Protein AF-A0A5Q0C9J9-F1 (afdb_monomer_lite)

pLDDT: mean 77.04, std 16.87, range [30.62, 93.44]

Structure (mmCIF, N/CA/C/O backbone):
data_AF-A0A5Q0C9J9-F1
#
_entry.id   AF-A0A5Q0C9J9-F1
#
loop_
_atom_site.g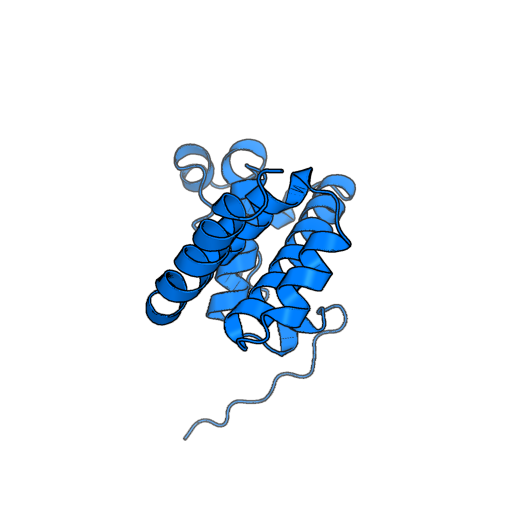roup_PDB
_atom_site.id
_atom_site.type_symbol
_atom_site.label_atom_id
_atom_site.label_alt_id
_atom_site.label_comp_id
_atom_site.label_asym_id
_atom_site.label_entity_id
_atom_site.label_seq_id
_atom_site.pdbx_PDB_ins_code
_atom_site.Cartn_x
_atom_site.Cartn_y
_atom_site.Cartn_z
_atom_site.occupancy
_atom_site.B_iso_or_equiv
_atom_site.auth_seq_id
_atom_site.auth_comp_id
_atom_site.auth_asym_id
_atom_site.auth_atom_id
_atom_site.pdbx_PDB_model_num
ATOM 1 N N . MET A 1 1 ? -7.802 -31.859 -10.877 1.00 32.38 1 MET A N 1
ATOM 2 C CA . MET A 1 1 ? -7.457 -30.618 -11.603 1.00 32.38 1 MET A CA 1
ATOM 3 C C . MET A 1 1 ? -8.575 -29.619 -11.350 1.00 32.38 1 MET A C 1
ATOM 5 O O . MET A 1 1 ? -9.621 -29.743 -11.965 1.00 32.38 1 MET A O 1
ATOM 9 N N . ILE A 1 2 ? -8.423 -28.731 -10.363 1.00 32.59 2 ILE A N 1
ATO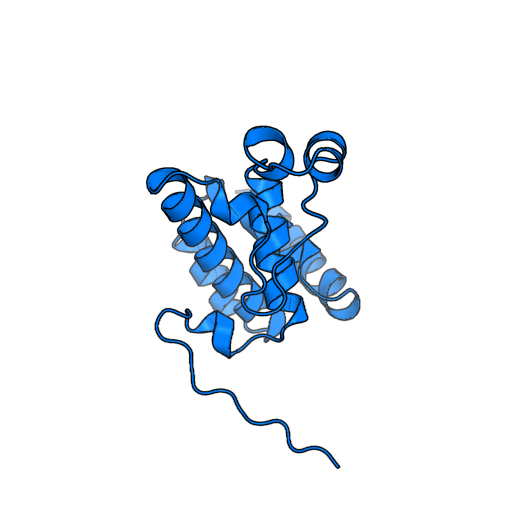M 10 C CA . ILE A 1 2 ? -9.457 -27.739 -10.026 1.00 32.59 2 ILE A CA 1
ATOM 11 C C . ILE A 1 2 ? -9.093 -26.465 -10.782 1.00 32.59 2 ILE A C 1
ATOM 13 O O . ILE A 1 2 ? -8.058 -25.861 -10.507 1.00 32.59 2 ILE A O 1
ATOM 17 N N . GLY A 1 3 ? -9.900 -26.138 -11.792 1.00 30.62 3 GLY A N 1
ATOM 18 C CA . GLY A 1 3 ? -9.736 -24.943 -12.606 1.00 30.62 3 GLY A CA 1
ATOM 19 C C . GLY A 1 3 ? -9.747 -23.701 -11.727 1.00 30.62 3 GLY A C 1
ATOM 20 O O . GLY A 1 3 ? -10.652 -23.512 -10.914 1.00 30.62 3 GLY A O 1
ATOM 21 N N . SER A 1 4 ? -8.720 -22.864 -11.871 1.00 36.62 4 SER A N 1
ATOM 22 C CA . SER A 1 4 ? -8.724 -21.533 -11.285 1.00 36.62 4 SER A CA 1
ATOM 23 C C . SER A 1 4 ? -9.777 -20.709 -12.019 1.00 36.62 4 SER A C 1
ATOM 25 O O . SER A 1 4 ? -9.523 -20.186 -13.105 1.00 36.62 4 SER A O 1
ATOM 27 N N . GLU A 1 5 ? -10.970 -20.615 -11.443 1.00 37.06 5 GLU A N 1
ATOM 28 C CA . GLU A 1 5 ? -11.933 -19.595 -11.829 1.00 37.06 5 GLU A CA 1
ATOM 29 C C . GLU A 1 5 ? -11.248 -18.233 -11.689 1.00 37.06 5 GLU A C 1
ATOM 31 O O . GLU A 1 5 ? -10.969 -17.750 -10.586 1.00 37.06 5 GLU A O 1
ATOM 36 N N . LEU A 1 6 ? -10.935 -17.626 -12.832 1.00 41.34 6 LEU A N 1
ATOM 37 C CA . LEU A 1 6 ? -10.577 -16.223 -12.935 1.00 41.34 6 LEU A CA 1
ATOM 38 C C . LEU A 1 6 ? -11.784 -15.425 -12.436 1.00 41.34 6 LEU A C 1
ATOM 40 O O . LEU A 1 6 ? -12.709 -15.134 -13.191 1.00 41.34 6 LEU A O 1
ATOM 44 N N . LYS A 1 7 ? -11.806 -15.119 -11.133 1.00 41.44 7 LYS A N 1
ATOM 45 C CA . LYS A 1 7 ? -12.798 -14.216 -10.545 1.00 41.44 7 LYS A CA 1
ATOM 46 C C . LYS A 1 7 ? -12.790 -12.926 -11.356 1.00 41.44 7 LYS A C 1
ATOM 48 O O . LYS A 1 7 ? -11.741 -12.294 -11.485 1.00 41.44 7 LYS A O 1
ATOM 53 N N . ALA A 1 8 ? -13.964 -12.562 -11.870 1.00 38.47 8 ALA A N 1
ATOM 54 C CA . ALA A 1 8 ? -14.202 -11.322 -12.592 1.00 38.47 8 ALA A CA 1
ATOM 55 C C . ALA A 1 8 ? -13.516 -10.127 -11.892 1.00 38.47 8 ALA A C 1
ATOM 57 O O . ALA A 1 8 ? -13.469 -10.086 -10.652 1.00 38.47 8 ALA A O 1
ATOM 58 N N . PRO A 1 9 ? -12.967 -9.162 -12.653 1.00 41.19 9 PRO A N 1
ATOM 59 C CA . PRO A 1 9 ? -12.271 -8.019 -12.081 1.00 41.19 9 PRO A CA 1
ATOM 60 C C . PRO A 1 9 ? -13.215 -7.261 -11.147 1.00 41.19 9 PRO A C 1
ATOM 62 O O . PRO A 1 9 ? -14.259 -6.759 -11.554 1.00 41.19 9 PRO A O 1
ATOM 65 N N . ARG A 1 10 ? -12.853 -7.192 -9.865 1.00 51.56 10 ARG A N 1
ATOM 66 C CA . ARG A 1 10 ? -13.585 -6.393 -8.880 1.00 51.56 10 ARG A CA 1
ATOM 67 C C . ARG A 1 10 ? -13.443 -4.921 -9.265 1.00 51.56 10 ARG A C 1
ATOM 69 O O . ARG A 1 10 ? -12.318 -4.421 -9.330 1.00 51.56 10 ARG A O 1
ATOM 76 N N . ALA A 1 11 ? -14.562 -4.258 -9.547 1.00 43.88 11 ALA A N 1
ATOM 77 C CA . ALA A 1 11 ? -14.601 -2.824 -9.811 1.00 43.88 11 ALA A CA 1
ATOM 78 C C . ALA A 1 11 ? -13.843 -2.064 -8.702 1.00 43.88 11 ALA A C 1
ATOM 80 O O . ALA A 1 11 ? -14.014 -2.366 -7.521 1.00 43.88 11 ALA A O 1
ATOM 81 N N . GLY A 1 12 ? -12.959 -1.138 -9.088 1.00 63.72 12 GLY A N 1
ATOM 82 C CA . GLY A 1 12 ? -12.139 -0.348 -8.158 1.00 63.72 12 GLY A CA 1
ATOM 83 C C . GLY A 1 12 ? -10.720 -0.867 -7.879 1.00 63.72 12 GLY A C 1
ATOM 84 O O . GLY A 1 12 ? -10.016 -0.247 -7.090 1.00 63.72 12 GLY A O 1
ATOM 85 N N . MET A 1 13 ? -10.265 -1.963 -8.505 1.00 72.56 13 MET A N 1
ATOM 86 C CA . MET A 1 13 ? -8.838 -2.332 -8.465 1.00 72.56 13 MET A CA 1
ATOM 87 C C . MET A 1 13 ? -8.022 -1.513 -9.460 1.00 72.56 13 MET A C 1
ATOM 89 O O . MET A 1 13 ? -8.389 -1.416 -10.637 1.00 72.56 13 MET A O 1
ATOM 93 N N . SER A 1 14 ? -6.888 -1.010 -8.986 1.00 79.56 14 SER A N 1
ATOM 94 C CA . SER A 1 14 ? -5.867 -0.354 -9.798 1.00 79.56 14 SER A CA 1
ATOM 95 C C . SER A 1 14 ? -5.256 -1.319 -10.820 1.00 79.56 14 SER A C 1
ATOM 97 O O . SER A 1 14 ? -5.317 -2.546 -10.700 1.00 79.56 14 SER A O 1
ATOM 99 N N . ASP A 1 15 ? -4.654 -0.755 -11.857 1.00 83.75 15 ASP A N 1
ATOM 100 C CA . ASP A 1 15 ? -4.084 -1.526 -12.956 1.00 83.75 15 ASP A CA 1
ATOM 101 C C . ASP A 1 15 ? -2.905 -2.410 -12.519 1.00 83.75 15 ASP A C 1
ATOM 103 O O . ASP A 1 15 ? -2.789 -3.550 -12.978 1.00 83.75 15 ASP A O 1
ATOM 107 N N . TRP A 1 16 ? -2.072 -1.938 -11.583 1.00 84.94 16 TRP A N 1
ATOM 108 C CA . TRP A 1 16 ? -0.959 -2.728 -11.048 1.00 84.94 16 TRP A CA 1
ATOM 109 C C . TRP A 1 16 ? -1.456 -3.908 -10.200 1.00 84.94 16 TRP A C 1
ATOM 111 O O . TRP A 1 16 ? -0.875 -4.989 -10.262 1.00 84.94 16 TRP A O 1
ATOM 121 N N . GLU A 1 17 ? -2.573 -3.764 -9.474 1.00 85.69 17 GLU A N 1
ATOM 122 C CA . GLU A 1 17 ? -3.152 -4.847 -8.661 1.00 85.69 17 GLU A CA 1
ATOM 123 C C . GLU A 1 17 ? -3.616 -6.043 -9.486 1.00 85.69 17 GLU A C 1
ATOM 125 O O . GLU A 1 17 ? -3.711 -7.149 -8.953 1.00 85.69 17 GLU A O 1
ATOM 130 N N . ARG A 1 18 ? -3.917 -5.832 -10.772 1.00 84.88 18 ARG A N 1
ATOM 131 C CA . ARG A 1 18 ? -4.289 -6.909 -11.697 1.00 84.88 18 ARG A CA 1
ATOM 132 C C . ARG A 1 18 ? -3.078 -7.666 -12.236 1.00 84.88 18 ARG A C 1
ATOM 134 O O . ARG A 1 18 ? -3.236 -8.790 -12.696 1.00 84.88 18 ARG A O 1
ATOM 141 N N . ARG A 1 19 ? -1.895 -7.047 -12.214 1.00 84.62 19 ARG A N 1
ATOM 142 C CA . ARG A 1 19 ? -0.677 -7.562 -12.861 1.00 84.62 19 ARG A CA 1
ATOM 143 C C . ARG A 1 19 ? 0.306 -8.219 -11.899 1.00 84.62 19 ARG A C 1
ATOM 145 O O . ARG A 1 19 ? 1.232 -8.884 -12.351 1.00 84.62 19 ARG A O 1
ATOM 152 N N . ILE A 1 20 ? 0.112 -8.053 -10.594 1.00 84.81 20 ILE A N 1
ATOM 153 C CA . ILE A 1 20 ? 0.963 -8.663 -9.571 1.00 84.81 20 ILE A CA 1
ATOM 154 C C . ILE A 1 20 ? 0.269 -9.843 -8.888 1.00 84.81 20 ILE A C 1
ATOM 156 O O . ILE A 1 20 ? -0.958 -9.916 -8.822 1.00 84.81 20 ILE A O 1
ATOM 160 N N . ASP A 1 21 ? 1.068 -10.757 -8.342 1.00 85.94 21 ASP A N 1
ATOM 161 C CA . ASP A 1 21 ? 0.551 -11.907 -7.607 1.00 85.94 21 ASP A CA 1
ATOM 162 C C . ASP A 1 21 ? -0.067 -11.530 -6.239 1.00 85.94 21 ASP A C 1
ATOM 164 O O . ASP A 1 21 ? 0.093 -10.428 -5.696 1.00 85.94 21 ASP A O 1
ATOM 168 N N . ASP A 1 22 ? -0.785 -12.491 -5.652 1.00 85.19 22 ASP A N 1
ATOM 169 C CA . ASP A 1 22 ? -1.435 -12.354 -4.344 1.00 85.19 22 ASP A CA 1
ATOM 170 C C . ASP A 1 22 ? -0.463 -12.028 -3.205 1.00 85.19 22 ASP A C 1
ATOM 172 O O . ASP A 1 22 ? -0.853 -11.373 -2.230 1.00 85.19 22 ASP A O 1
ATOM 176 N N . TYR A 1 23 ? 0.781 -12.498 -3.308 1.00 86.75 23 TYR A N 1
ATOM 177 C CA . TYR A 1 23 ? 1.812 -12.265 -2.308 1.00 86.75 23 TYR A CA 1
ATOM 178 C C . TYR A 1 23 ? 2.289 -10.814 -2.357 1.00 86.75 23 TYR A C 1
ATOM 180 O O . TYR A 1 23 ? 2.269 -10.140 -1.329 1.00 86.75 23 TYR A O 1
ATOM 188 N N . GLY A 1 24 ? 2.644 -10.308 -3.539 1.00 88.06 24 GLY A N 1
ATOM 189 C CA . GLY A 1 24 ? 3.057 -8.930 -3.767 1.00 88.06 24 GLY A CA 1
ATOM 190 C C . GLY A 1 24 ? 1.971 -7.955 -3.337 1.00 88.06 24 GLY A C 1
ATOM 191 O O . GLY A 1 24 ? 2.252 -7.009 -2.604 1.00 88.06 24 GLY A O 1
ATOM 192 N N . ARG A 1 25 ? 0.708 -8.238 -3.679 1.00 90.50 25 ARG A N 1
ATOM 193 C CA . ARG A 1 25 ? -0.432 -7.409 -3.266 1.00 90.50 25 ARG A CA 1
ATOM 194 C C . ARG A 1 25 ? -0.603 -7.359 -1.752 1.00 90.50 25 ARG A C 1
ATOM 196 O O . ARG A 1 25 ? -0.778 -6.278 -1.191 1.00 90.50 25 ARG A O 1
ATOM 203 N N . LEU A 1 26 ? -0.552 -8.512 -1.085 1.00 90.56 26 LEU A N 1
ATOM 204 C CA . LEU A 1 26 ? -0.625 -8.575 0.374 1.00 90.56 26 LEU A CA 1
ATOM 205 C C . LEU A 1 26 ? 0.553 -7.833 1.019 1.00 90.56 26 LEU A C 1
ATOM 207 O O . LEU A 1 26 ? 0.351 -7.031 1.930 1.00 90.56 26 LEU A O 1
ATOM 211 N N . ALA A 1 27 ? 1.771 -8.089 0.541 1.00 91.19 27 ALA A N 1
ATOM 212 C CA . ALA A 1 27 ? 2.984 -7.514 1.097 1.00 91.19 27 ALA A CA 1
ATOM 213 C C . ALA A 1 27 ? 3.003 -5.989 0.951 1.00 91.19 27 ALA A C 1
ATOM 215 O O . ALA A 1 27 ? 3.273 -5.303 1.932 1.00 91.19 27 ALA A O 1
ATOM 216 N N . LEU A 1 28 ? 2.639 -5.453 -0.218 1.00 92.88 28 LEU A N 1
ATOM 217 C CA . LEU A 1 28 ? 2.528 -4.010 -0.435 1.00 92.88 28 LEU A CA 1
ATOM 218 C C . LEU A 1 28 ? 1.546 -3.374 0.545 1.00 92.88 28 LEU A C 1
ATOM 220 O O . LEU A 1 28 ? 1.910 -2.456 1.268 1.00 92.88 28 LEU A O 1
ATOM 224 N N . ARG A 1 29 ? 0.332 -3.912 0.651 1.00 92.75 29 ARG A N 1
ATOM 225 C CA . ARG A 1 29 ? -0.711 -3.350 1.522 1.00 92.75 29 ARG A CA 1
ATOM 226 C C . ARG A 1 29 ? -0.334 -3.377 3.000 1.00 92.75 29 ARG A C 1
ATOM 228 O O . ARG A 1 29 ? -0.552 -2.398 3.708 1.00 92.75 29 ARG A O 1
ATOM 235 N N . VAL A 1 30 ? 0.260 -4.474 3.471 1.00 92.06 30 VAL A N 1
ATOM 236 C CA . VAL A 1 30 ? 0.741 -4.572 4.858 1.00 92.06 30 VAL A CA 1
ATOM 237 C C . VAL A 1 30 ? 1.885 -3.588 5.104 1.00 92.06 30 VAL A C 1
ATOM 239 O O . VAL A 1 30 ? 1.852 -2.862 6.096 1.00 92.06 30 VAL A O 1
ATOM 242 N N . ARG A 1 31 ? 2.870 -3.512 4.200 1.00 92.31 31 ARG A N 1
ATOM 243 C CA . ARG A 1 31 ? 4.024 -2.616 4.360 1.00 92.31 31 ARG A CA 1
ATOM 244 C C . ARG A 1 31 ? 3.647 -1.146 4.261 1.00 92.31 31 ARG A C 1
ATOM 246 O O . ARG A 1 31 ? 4.181 -0.357 5.031 1.00 92.31 31 ARG A O 1
ATOM 253 N N . THR A 1 32 ? 2.693 -0.782 3.410 1.00 93.44 32 THR A N 1
ATOM 254 C CA . THR A 1 32 ? 2.152 0.581 3.368 1.00 93.44 32 THR A CA 1
ATOM 255 C C . THR A 1 32 ? 1.505 0.952 4.699 1.00 93.44 32 THR A C 1
ATOM 257 O O . THR A 1 32 ? 1.806 2.004 5.264 1.00 93.44 32 THR A O 1
ATOM 260 N N . ALA A 1 33 ? 0.679 0.068 5.265 1.00 92.25 33 ALA A N 1
ATOM 261 C CA . ALA A 1 33 ? 0.062 0.320 6.562 1.00 92.25 33 ALA A CA 1
ATOM 262 C C . ALA A 1 33 ? 1.090 0.441 7.702 1.00 92.25 33 ALA A C 1
ATOM 264 O O . ALA A 1 33 ? 0.941 1.290 8.584 1.00 92.25 33 ALA A O 1
ATOM 265 N N . GLU A 1 34 ? 2.137 -0.383 7.685 1.00 92.00 34 GLU A N 1
ATOM 266 C CA . GLU A 1 34 ? 3.244 -0.315 8.645 1.00 92.00 34 GLU A CA 1
ATOM 267 C C . GLU A 1 34 ? 4.068 0.964 8.505 1.00 92.00 34 GLU A C 1
ATOM 269 O O . GLU A 1 34 ? 4.376 1.592 9.516 1.00 92.00 34 GLU A O 1
ATOM 274 N N . MET A 1 35 ? 4.365 1.385 7.273 1.00 91.44 35 MET A N 1
ATOM 275 C CA . MET A 1 35 ? 5.096 2.620 6.980 1.00 91.44 35 MET A CA 1
ATOM 276 C C . MET A 1 35 ? 4.348 3.853 7.495 1.00 91.44 35 MET A C 1
ATOM 278 O O . MET A 1 35 ? 4.946 4.769 8.050 1.00 91.44 35 MET A O 1
ATOM 282 N N . LEU A 1 36 ? 3.017 3.840 7.394 1.00 89.50 36 LEU A N 1
ATOM 283 C CA . LEU A 1 36 ? 2.151 4.865 7.972 1.00 89.50 36 LEU A CA 1
ATOM 28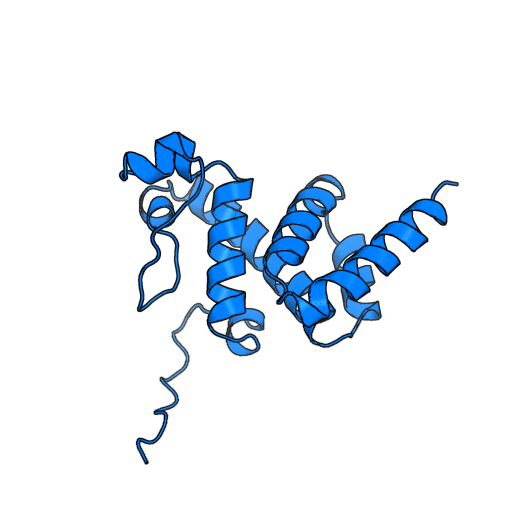4 C C . LEU A 1 36 ? 1.928 4.681 9.484 1.00 89.50 36 LEU A C 1
ATOM 286 O O . LEU A 1 36 ? 1.181 5.440 10.096 1.00 89.50 36 LEU A O 1
ATOM 290 N N . GLY A 1 37 ? 2.510 3.669 10.130 1.00 89.88 37 GLY A N 1
ATOM 291 C CA . GLY A 1 37 ? 2.337 3.418 11.563 1.00 89.88 37 GLY A CA 1
ATOM 292 C C . GLY A 1 37 ? 0.896 3.082 11.975 1.00 89.88 37 GLY A C 1
ATOM 293 O O . GLY A 1 37 ? 0.544 3.211 13.150 1.00 89.88 37 GLY A O 1
ATOM 294 N N . LEU A 1 38 ? 0.043 2.652 11.039 1.00 90.94 38 LEU A N 1
ATOM 295 C CA . LEU A 1 38 ? -1.363 2.325 11.308 1.00 90.94 38 LEU A CA 1
ATOM 296 C C . LEU A 1 38 ? -1.544 1.213 12.353 1.00 90.94 38 LEU A C 1
ATOM 298 O O . LEU A 1 38 ? -2.442 1.343 13.193 1.00 90.94 38 LEU A O 1
ATOM 302 N N . PRO A 1 39 ? -0.706 0.151 12.389 1.00 90.00 39 PRO A N 1
ATOM 303 C CA . PRO A 1 39 ? -0.828 -0.891 13.400 1.00 90.00 39 PRO A CA 1
ATOM 304 C C . PRO A 1 39 ? -0.775 -0.356 14.826 1.00 90.00 39 PRO A C 1
ATOM 306 O O . PRO A 1 39 ? -1.521 -0.844 15.663 1.00 90.00 39 PRO A O 1
ATOM 309 N N . ALA A 1 40 ? 0.067 0.644 15.100 1.00 90.75 40 ALA A N 1
ATOM 310 C CA . ALA A 1 40 ? 0.205 1.236 16.427 1.00 90.75 40 ALA A CA 1
ATOM 311 C C . ALA A 1 40 ? -0.921 2.229 16.751 1.00 90.75 40 ALA A C 1
ATOM 313 O O . ALA A 1 40 ? -1.352 2.295 17.899 1.00 90.75 40 ALA A O 1
ATOM 314 N N . ARG A 1 41 ? -1.388 2.983 15.746 1.00 90.19 41 ARG A N 1
ATOM 315 C CA . ARG A 1 41 ? -2.309 4.114 15.932 1.00 90.19 41 ARG A CA 1
ATOM 316 C C . ARG A 1 41 ? -3.785 3.719 15.970 1.00 90.19 41 ARG A C 1
ATOM 318 O O . ARG A 1 41 ? -4.506 4.212 16.825 1.00 90.19 41 ARG A O 1
ATOM 325 N N . VAL A 1 42 ? -4.231 2.849 15.061 1.00 90.94 42 VAL A N 1
ATOM 326 C CA . VAL A 1 42 ? -5.676 2.620 14.827 1.00 90.94 42 VAL A CA 1
ATOM 327 C C . VAL A 1 42 ? -6.099 1.153 14.889 1.00 90.94 42 VAL A C 1
ATOM 329 O O . VAL A 1 42 ? -7.286 0.846 14.925 1.00 90.94 42 VAL A O 1
ATOM 332 N N . CYS A 1 43 ? -5.157 0.205 14.890 1.00 91.12 43 CYS A N 1
ATOM 333 C CA . CYS A 1 43 ? -5.521 -1.208 14.819 1.00 91.12 43 CYS A CA 1
ATOM 334 C C . CYS A 1 43 ? -6.220 -1.684 16.100 1.00 91.12 43 CYS A C 1
ATOM 336 O O . CYS A 1 43 ? -5.663 -1.574 17.193 1.00 91.12 43 CYS A O 1
ATOM 338 N N . GLY A 1 44 ? -7.387 -2.322 15.961 1.00 86.50 44 GLY A N 1
ATOM 339 C CA . GLY A 1 44 ? -8.124 -2.937 17.073 1.00 86.50 44 GLY A CA 1
ATOM 340 C C . GLY A 1 44 ? -7.408 -4.131 17.725 1.00 86.50 44 GLY A C 1
ATOM 341 O O . GLY A 1 44 ? -7.624 -4.420 18.903 1.00 86.50 44 GLY A O 1
ATOM 342 N N . MET A 1 45 ? -6.464 -4.768 17.027 1.00 89.38 45 MET A N 1
ATOM 343 C CA . MET A 1 45 ? -5.754 -5.955 17.514 1.00 89.38 45 MET A CA 1
ATOM 344 C C . MET A 1 45 ? -4.575 -5.589 18.428 1.00 89.38 45 MET A C 1
ATOM 346 O O . MET A 1 45 ? -3.577 -5.017 17.984 1.00 89.38 45 MET A O 1
ATOM 350 N N . ARG A 1 46 ? -4.637 -5.991 19.708 1.00 90.69 46 ARG A N 1
ATOM 351 C CA . ARG A 1 46 ? -3.597 -5.693 20.720 1.00 90.69 46 ARG A CA 1
ATOM 352 C C . ARG A 1 46 ? -2.196 -6.153 20.304 1.00 90.69 46 ARG A C 1
ATOM 354 O O . ARG A 1 46 ? -1.222 -5.443 20.547 1.00 90.69 46 ARG A O 1
ATOM 361 N N . ASN A 1 47 ? -2.091 -7.328 19.684 1.00 90.12 47 ASN A N 1
ATOM 362 C CA . ASN A 1 47 ? -0.809 -7.875 19.234 1.00 90.12 47 ASN A CA 1
ATOM 363 C C . ASN A 1 47 ? -0.180 -7.008 18.128 1.00 90.12 47 ASN A C 1
ATOM 365 O O . ASN A 1 47 ? 1.001 -6.679 18.208 1.00 90.12 47 ASN A O 1
ATOM 369 N N . CYS A 1 48 ? -0.985 -6.563 17.154 1.00 91.31 48 CYS A N 1
ATOM 370 C CA . CYS A 1 48 ? -0.529 -5.671 16.085 1.00 91.31 48 CYS A CA 1
ATOM 371 C C . CYS A 1 48 ? -0.047 -4.325 16.638 1.00 91.31 48 CYS A C 1
ATOM 373 O O . CYS A 1 48 ? 1.022 -3.858 16.250 1.00 91.31 48 CYS A O 1
ATOM 375 N N . ARG A 1 49 ? -0.778 -3.740 17.603 1.00 91.50 49 ARG A N 1
ATOM 376 C CA . ARG A 1 49 ? -0.360 -2.493 18.269 1.00 91.50 49 ARG A CA 1
ATOM 377 C C . ARG A 1 49 ? 1.003 -2.627 18.943 1.00 91.50 49 ARG A C 1
ATOM 379 O O . ARG A 1 49 ? 1.870 -1.782 18.744 1.00 91.50 49 ARG A O 1
ATOM 386 N N . ARG A 1 50 ?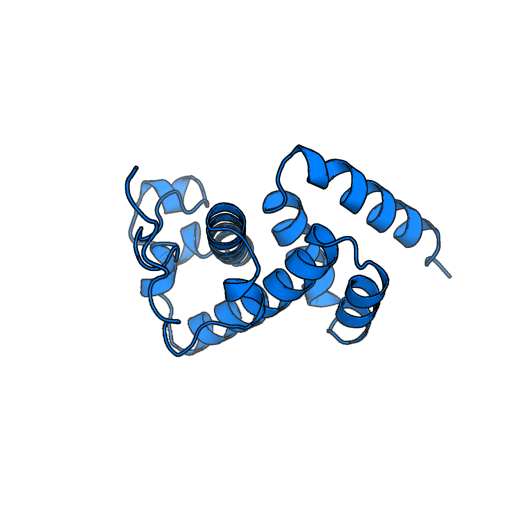 1.217 -3.707 19.705 1.00 91.25 50 ARG A N 1
ATOM 387 C CA . ARG A 1 50 ? 2.481 -3.952 20.424 1.00 91.25 50 ARG A CA 1
ATOM 388 C C . ARG A 1 50 ? 3.666 -4.180 19.491 1.00 91.25 50 ARG A C 1
ATOM 390 O O . ARG A 1 50 ? 4.746 -3.668 19.756 1.00 91.25 50 ARG A O 1
ATOM 397 N N . LYS A 1 51 ? 3.466 -4.942 18.415 1.00 91.12 51 LYS A N 1
ATOM 398 C CA . LYS A 1 51 ? 4.532 -5.274 17.458 1.00 91.12 51 LYS A CA 1
ATOM 399 C C . LYS A 1 51 ? 4.748 -4.207 16.384 1.00 91.12 51 LYS A C 1
ATOM 401 O O . LYS A 1 51 ? 5.720 -4.300 15.645 1.00 91.12 51 LYS A O 1
ATOM 406 N N . ARG A 1 52 ? 3.851 -3.217 16.292 1.00 89.12 52 ARG A N 1
ATOM 407 C CA . ARG A 1 52 ? 3.812 -2.195 15.230 1.00 89.12 52 ARG A CA 1
ATOM 408 C C . ARG A 1 52 ? 3.738 -2.790 13.815 1.00 89.12 52 ARG A C 1
ATOM 410 O O . ARG A 1 52 ? 4.083 -2.121 12.850 1.00 89.12 52 ARG A O 1
ATOM 417 N N . SER A 1 53 ? 3.246 -4.022 13.698 1.00 88.00 53 SER A N 1
ATOM 418 C CA . SER A 1 53 ? 3.111 -4.765 12.445 1.00 88.00 53 SER A CA 1
ATOM 419 C C . SER A 1 53 ? 1.709 -5.345 12.314 1.00 88.00 53 SER A C 1
ATOM 421 O O . SER A 1 53 ? 1.138 -5.842 13.291 1.00 88.00 53 SER A O 1
ATOM 423 N N . CYS A 1 54 ? 1.112 -5.255 11.122 1.00 83.56 54 CYS A N 1
ATOM 424 C CA . CYS A 1 54 ? -0.219 -5.820 10.909 1.00 83.56 54 CYS A CA 1
ATOM 425 C C . CYS A 1 54 ? -0.090 -7.300 10.545 1.00 83.56 54 CYS A C 1
ATOM 427 O O . CYS A 1 54 ? 0.128 -7.653 9.392 1.00 83.56 54 CYS A O 1
ATOM 429 N N . GLY A 1 55 ? -0.234 -8.177 11.540 1.00 79.88 55 GLY A N 1
ATOM 430 C CA . GLY A 1 55 ? -0.166 -9.628 11.335 1.00 79.88 55 GLY A CA 1
ATOM 431 C C . GLY A 1 55 ? -1.422 -10.250 10.714 1.00 79.88 55 GLY A C 1
ATOM 432 O O . GLY A 1 55 ? -1.445 -11.457 10.500 1.00 79.88 55 GLY A O 1
ATOM 433 N N . PHE A 1 56 ? -2.469 -9.460 10.456 1.00 85.38 56 PHE A N 1
ATOM 434 C CA . PHE A 1 56 ? -3.763 -9.952 9.985 1.00 85.38 56 PHE A CA 1
ATOM 435 C C . PHE A 1 56 ? -4.242 -9.154 8.776 1.00 85.38 56 PHE A C 1
ATOM 437 O O . PHE A 1 56 ? -4.328 -7.925 8.823 1.00 85.38 56 PHE A O 1
ATOM 444 N N . ALA A 1 57 ? -4.611 -9.869 7.717 1.00 87.81 57 ALA A N 1
ATOM 445 C CA . ALA A 1 57 ? -5.223 -9.310 6.523 1.00 87.81 57 ALA A CA 1
ATOM 446 C C . ALA A 1 57 ? -6.448 -10.134 6.127 1.00 87.81 57 ALA A C 1
ATOM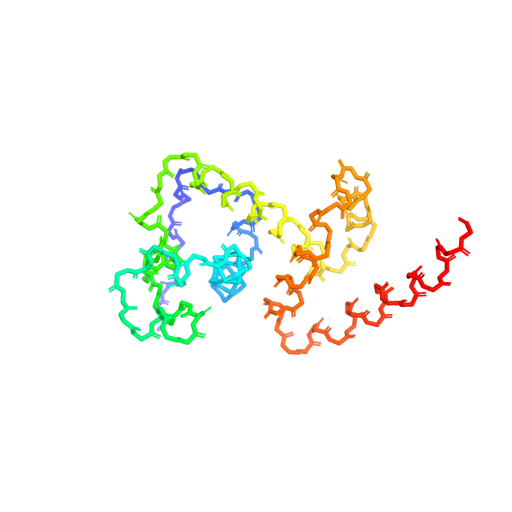 448 O O . ALA A 1 57 ? -6.480 -11.352 6.311 1.00 87.81 57 ALA A O 1
ATOM 449 N N . PHE A 1 58 ? -7.453 -9.475 5.561 1.00 86.25 58 PHE A N 1
ATOM 450 C CA . PHE A 1 58 ? -8.641 -10.157 5.061 1.00 86.25 58 PHE A CA 1
ATOM 451 C C . PHE A 1 58 ? -8.278 -11.036 3.864 1.00 86.25 58 PHE A C 1
ATOM 453 O O . PHE A 1 58 ? -7.655 -10.564 2.917 1.00 86.25 58 PHE A O 1
ATOM 460 N N . ILE A 1 59 ? -8.715 -12.296 3.857 1.00 82.94 59 ILE A N 1
ATOM 461 C CA . ILE A 1 59 ? -8.415 -13.245 2.769 1.00 82.94 59 ILE A CA 1
ATOM 462 C C . ILE A 1 59 ? -8.970 -12.736 1.435 1.00 82.94 59 ILE A C 1
ATOM 464 O O . ILE A 1 59 ? -8.282 -12.760 0.415 1.00 82.94 59 ILE A O 1
ATOM 468 N N . ALA A 1 60 ? -10.211 -12.240 1.455 1.00 81.88 60 ALA A N 1
ATOM 469 C CA . ALA A 1 60 ? -10.901 -11.802 0.254 1.00 81.88 60 ALA A CA 1
ATOM 470 C C . ALA A 1 60 ? -10.220 -10.589 -0.374 1.00 81.88 60 ALA A C 1
ATOM 472 O O . ALA A 1 60 ? -9.936 -10.611 -1.570 1.00 81.88 60 ALA A O 1
ATOM 473 N N . THR A 1 61 ? -9.975 -9.531 0.403 1.00 81.75 61 THR A N 1
ATOM 474 C CA . THR A 1 61 ? -9.445 -8.277 -0.137 1.00 81.75 61 THR A CA 1
ATOM 475 C C . THR A 1 61 ? -7.931 -8.260 -0.160 1.00 81.75 61 THR A C 1
ATOM 477 O O . THR A 1 61 ? -7.406 -7.707 -1.108 1.00 81.75 61 THR A O 1
ATOM 480 N N . ARG A 1 62 ? -7.233 -8.893 0.789 1.00 87.44 62 ARG A N 1
ATOM 481 C CA . ARG A 1 62 ? -5.807 -8.704 1.134 1.00 87.44 62 ARG A CA 1
ATOM 482 C C . ARG A 1 62 ? -5.494 -7.364 1.802 1.00 87.44 62 ARG A C 1
ATOM 484 O O . ARG A 1 62 ? -4.341 -6.950 1.823 1.00 87.44 62 ARG A O 1
ATOM 491 N N . LEU A 1 63 ? -6.501 -6.653 2.308 1.00 88.12 63 LEU A N 1
ATOM 492 C CA . LEU A 1 63 ? -6.277 -5.444 3.105 1.00 88.12 63 LEU A CA 1
ATOM 493 C C . LEU A 1 63 ? -5.911 -5.809 4.552 1.00 88.12 63 LEU A C 1
ATOM 495 O O . LEU A 1 63 ? -6.492 -6.759 5.090 1.00 88.12 63 LEU A O 1
ATOM 499 N N . PRO A 1 64 ? -4.979 -5.080 5.191 1.00 90.50 64 PRO A N 1
ATOM 500 C CA . PRO A 1 64 ? -4.679 -5.258 6.606 1.00 90.50 64 PRO A CA 1
ATOM 501 C C . PRO A 1 64 ? -5.874 -4.836 7.464 1.00 90.50 64 PRO A C 1
ATOM 503 O O . PRO A 1 64 ? -6.558 -3.871 7.145 1.00 90.50 64 PRO A O 1
ATOM 506 N N . VAL A 1 65 ? -6.104 -5.501 8.599 1.00 89.62 65 VAL A N 1
ATOM 507 C CA . VAL A 1 65 ? -7.259 -5.203 9.478 1.00 89.62 65 VAL A CA 1
ATOM 508 C C . VAL A 1 65 ? -7.291 -3.738 9.929 1.00 89.62 65 VAL A C 1
ATOM 510 O O . VAL A 1 65 ? -8.353 -3.162 10.113 1.00 89.62 65 VAL A O 1
ATOM 513 N N . CYS A 1 66 ? -6.133 -3.094 10.084 1.00 89.94 66 CYS A N 1
ATOM 514 C CA . CYS A 1 66 ? -6.081 -1.681 10.457 1.00 89.94 66 CYS A CA 1
ATOM 515 C C . CYS A 1 66 ? -6.680 -0.732 9.405 1.00 89.94 66 CYS A C 1
ATOM 517 O O . CYS A 1 66 ? -7.021 0.388 9.766 1.00 89.94 66 CYS A O 1
ATOM 519 N N . SER A 1 67 ? -6.831 -1.148 8.140 1.00 87.69 67 SER A N 1
ATOM 520 C CA . SER A 1 67 ? -7.384 -0.284 7.090 1.00 87.69 67 SER A CA 1
ATOM 521 C C . SER A 1 67 ? -8.876 0.001 7.274 1.00 87.69 67 SER A C 1
ATOM 523 O O . SER A 1 67 ? -9.367 0.990 6.745 1.00 87.69 67 SER A O 1
ATOM 525 N N . THR A 1 68 ? -9.607 -0.849 8.003 1.00 88.69 68 THR A N 1
ATOM 526 C CA . THR A 1 68 ? -11.041 -0.643 8.282 1.00 88.69 68 THR A CA 1
ATOM 527 C C . THR A 1 68 ? -11.284 0.367 9.398 1.00 88.69 68 THR A C 1
ATOM 529 O O . THR A 1 68 ? -12.424 0.731 9.645 1.00 88.69 68 THR A O 1
ATOM 532 N N . MET A 1 69 ? -10.223 0.786 10.093 1.00 89.19 69 MET A N 1
ATOM 533 C CA . MET A 1 69 ? -10.275 1.729 11.213 1.00 89.19 69 MET A CA 1
ATOM 534 C C . MET A 1 69 ? -9.824 3.138 10.800 1.00 89.19 69 MET A C 1
ATOM 536 O O . MET A 1 69 ? -9.604 3.984 11.662 1.00 89.19 69 MET A O 1
ATOM 540 N N . LEU A 1 70 ? -9.610 3.368 9.501 1.00 88.88 70 LEU A N 1
ATOM 541 C CA . LEU A 1 70 ? -9.167 4.652 8.968 1.00 88.88 70 LEU A CA 1
ATOM 542 C C . LEU A 1 70 ? -10.355 5.580 8.751 1.00 88.88 70 LEU A C 1
ATOM 544 O O . LEU A 1 70 ? -11.410 5.146 8.292 1.00 88.88 70 LEU A O 1
ATOM 548 N N . THR A 1 71 ? -10.149 6.866 9.032 1.00 89.12 71 THR A N 1
ATOM 549 C CA . THR A 1 71 ? -11.036 7.914 8.517 1.00 89.12 71 THR A CA 1
ATOM 550 C C . THR A 1 71 ? -10.912 7.998 6.996 1.00 89.12 71 THR A C 1
ATOM 552 O O . THR A 1 71 ? -9.937 7.509 6.422 1.00 89.12 71 THR A O 1
ATOM 555 N N . GLU A 1 72 ? -11.863 8.655 6.336 1.00 89.12 72 GLU A N 1
ATOM 556 C CA . GLU A 1 72 ? -11.839 8.814 4.876 1.00 89.12 72 GLU A CA 1
ATOM 557 C C . GLU A 1 72 ? -10.545 9.489 4.386 1.00 89.12 72 GLU A C 1
ATOM 559 O O . GLU A 1 72 ? -9.894 9.021 3.456 1.00 89.12 72 GLU A O 1
ATOM 564 N N . GLU A 1 73 ? -10.093 10.532 5.084 1.00 85.56 73 GLU A N 1
ATOM 565 C CA . GLU A 1 73 ? -8.840 11.230 4.773 1.00 85.56 73 GLU A CA 1
ATOM 566 C C . GLU A 1 73 ? -7.611 10.324 4.935 1.00 85.56 73 GLU A C 1
ATOM 568 O O . GLU A 1 73 ? -6.735 10.276 4.070 1.00 85.56 73 GLU A O 1
ATOM 573 N N . GLN A 1 74 ? -7.552 9.555 6.027 1.00 86.00 74 GLN A N 1
ATOM 574 C CA . GLN A 1 74 ? -6.464 8.605 6.267 1.00 86.00 74 GLN A CA 1
ATOM 575 C C . GLN A 1 74 ? -6.473 7.468 5.246 1.00 86.00 74 GLN A C 1
ATOM 577 O O . GLN A 1 74 ? -5.413 6.981 4.849 1.00 86.00 74 GLN A O 1
ATOM 582 N N . ARG A 1 75 ? -7.667 7.042 4.826 1.00 88.81 75 ARG A N 1
ATOM 583 C CA . ARG A 1 75 ? -7.858 6.024 3.803 1.00 88.81 75 ARG A CA 1
ATOM 584 C C . ARG A 1 75 ? -7.365 6.524 2.451 1.00 88.81 75 ARG A C 1
ATOM 586 O O . ARG A 1 75 ? -6.626 5.799 1.793 1.00 88.81 75 ARG A O 1
ATOM 593 N N . LYS A 1 76 ? -7.682 7.767 2.089 1.00 88.38 76 LYS A N 1
ATOM 594 C CA . LYS A 1 76 ? -7.188 8.408 0.869 1.00 88.38 76 LYS A CA 1
ATOM 595 C C . LYS A 1 76 ? -5.659 8.487 0.847 1.00 88.38 76 LYS A C 1
ATOM 597 O O . LYS A 1 76 ? -5.048 7.996 -0.095 1.00 88.38 76 LYS A O 1
ATOM 602 N N . ALA A 1 77 ? -5.037 8.988 1.917 1.00 85.38 77 ALA A N 1
ATOM 603 C CA . ALA A 1 77 ? -3.574 9.065 2.013 1.00 85.38 77 ALA A CA 1
ATOM 604 C C . ALA A 1 77 ? -2.901 7.677 1.965 1.00 85.38 77 ALA A C 1
ATOM 606 O O . ALA A 1 77 ? -1.837 7.503 1.368 1.00 85.38 77 ALA A O 1
ATOM 607 N N . HIS A 1 78 ? -3.524 6.668 2.585 1.00 89.06 78 HIS A N 1
ATOM 608 C CA . HIS A 1 78 ? -3.072 5.281 2.488 1.00 89.06 78 HIS A CA 1
ATOM 609 C C . HIS A 1 78 ? -3.133 4.762 1.048 1.00 89.06 78 HIS A C 1
ATOM 611 O O . HIS A 1 78 ? -2.167 4.159 0.578 1.00 89.06 78 HIS A O 1
ATOM 617 N N . ASP A 1 79 ? -4.252 4.979 0.363 1.00 90.00 79 ASP A N 1
ATOM 618 C CA . ASP A 1 79 ? -4.482 4.465 -0.983 1.00 90.00 79 ASP A CA 1
ATOM 619 C C . ASP A 1 79 ? -3.580 5.173 -2.016 1.00 90.00 79 ASP A C 1
ATOM 621 O O . ASP A 1 79 ? -3.044 4.505 -2.897 1.00 90.00 79 ASP A O 1
ATOM 625 N N . GLU A 1 80 ? -3.294 6.470 -1.852 1.00 88.69 80 GLU A N 1
ATOM 626 C CA . GLU A 1 80 ? -2.323 7.218 -2.672 1.00 88.69 80 GLU A CA 1
ATOM 627 C C . GLU A 1 80 ? -0.893 6.666 -2.533 1.00 88.69 80 GLU A C 1
ATOM 629 O O . GLU A 1 80 ? -0.229 6.374 -3.533 1.00 88.69 80 GLU A O 1
ATOM 634 N N . LEU A 1 81 ? -0.424 6.457 -1.296 1.00 89.25 81 LEU A N 1
ATOM 635 C CA . LEU A 1 81 ? 0.903 5.884 -1.051 1.00 89.25 81 LEU A CA 1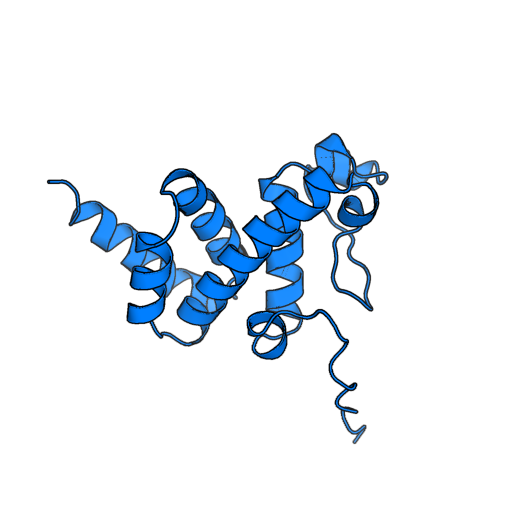
ATOM 636 C C . LEU A 1 81 ? 0.996 4.440 -1.561 1.00 89.25 81 LEU A C 1
ATOM 638 O O . LEU A 1 81 ? 2.019 4.038 -2.122 1.00 89.25 81 LEU A O 1
ATOM 642 N N . LEU A 1 82 ? -0.065 3.653 -1.365 1.00 91.75 82 LEU A N 1
ATOM 643 C CA . LEU A 1 82 ? -0.149 2.281 -1.850 1.00 91.75 82 LEU A CA 1
ATOM 644 C C . LEU A 1 82 ? -0.092 2.225 -3.376 1.00 91.75 82 LEU A C 1
ATOM 646 O O . LEU A 1 82 ? 0.622 1.383 -3.917 1.00 91.75 82 LEU A O 1
ATOM 650 N N . ASP A 1 83 ? -0.819 3.103 -4.061 1.00 90.38 83 ASP A N 1
ATOM 651 C CA . ASP A 1 83 ? -0.852 3.126 -5.516 1.00 90.38 83 ASP A CA 1
ATOM 652 C C . ASP A 1 83 ? 0.515 3.488 -6.110 1.00 90.38 83 ASP A C 1
ATOM 654 O O . ASP A 1 83 ? 0.994 2.823 -7.035 1.00 90.38 83 ASP A O 1
ATOM 658 N N . PHE A 1 84 ? 1.208 4.469 -5.525 1.00 88.44 84 PHE A N 1
ATOM 659 C CA . PHE A 1 84 ? 2.570 4.791 -5.942 1.00 88.44 84 PHE A CA 1
ATOM 660 C C . PHE A 1 84 ? 3.530 3.615 -5.689 1.00 88.44 84 PHE A C 1
ATOM 662 O O . PHE A 1 84 ? 4.274 3.212 -6.589 1.00 88.44 84 PHE A O 1
ATOM 669 N N . ALA A 1 85 ? 3.471 2.998 -4.505 1.00 90.75 85 ALA A N 1
ATOM 670 C CA . ALA A 1 85 ? 4.285 1.825 -4.197 1.00 90.75 85 ALA A CA 1
ATOM 671 C C . ALA A 1 85 ? 3.996 0.640 -5.129 1.00 90.75 85 ALA A C 1
ATOM 673 O O . ALA A 1 85 ? 4.923 -0.060 -5.532 1.00 90.75 85 ALA A O 1
ATOM 674 N N . GLY A 1 86 ? 2.737 0.441 -5.517 1.00 91.06 86 GLY A N 1
ATOM 675 C CA . GLY A 1 86 ? 2.320 -0.582 -6.469 1.00 91.06 86 GLY A CA 1
ATOM 676 C C . GLY A 1 86 ? 2.908 -0.382 -7.863 1.00 91.06 86 GLY A C 1
ATOM 677 O O . GLY A 1 86 ? 3.485 -1.315 -8.422 1.00 91.06 86 GLY A O 1
ATOM 678 N N . ARG A 1 87 ? 2.861 0.846 -8.392 1.00 87.12 87 ARG A N 1
ATOM 679 C CA . ARG A 1 87 ? 3.476 1.194 -9.686 1.00 87.12 87 ARG A CA 1
ATOM 680 C C . ARG A 1 87 ? 4.997 0.993 -9.680 1.00 87.12 87 ARG A C 1
ATOM 682 O O . ARG A 1 87 ? 5.555 0.441 -10.629 1.00 87.12 87 ARG A O 1
ATOM 689 N N . VAL A 1 88 ? 5.674 1.385 -8.597 1.00 86.50 88 VAL A N 1
ATOM 690 C CA . VAL A 1 88 ? 7.127 1.171 -8.444 1.00 86.50 88 VAL A CA 1
ATOM 691 C C . VAL A 1 88 ? 7.456 -0.316 -8.302 1.00 86.50 88 VAL A C 1
ATOM 693 O O . VAL A 1 88 ? 8.402 -0.796 -8.929 1.00 86.50 88 VAL A O 1
ATOM 696 N N . TYR A 1 89 ? 6.667 -1.064 -7.528 1.00 87.50 89 TYR A N 1
ATOM 697 C CA . TYR A 1 89 ? 6.810 -2.513 -7.408 1.00 87.50 89 TYR A CA 1
ATOM 698 C C . TYR A 1 89 ? 6.671 -3.197 -8.759 1.00 87.50 89 TYR A C 1
ATOM 700 O O . TYR A 1 89 ? 7.495 -4.039 -9.091 1.00 87.50 89 TYR A O 1
ATOM 708 N N . GLU A 1 90 ? 5.661 -2.838 -9.546 1.00 85.69 90 GLU A N 1
ATOM 709 C CA . GLU A 1 90 ? 5.434 -3.411 -10.868 1.00 85.69 90 GLU A CA 1
ATOM 710 C C . GLU A 1 90 ? 6.641 -3.188 -11.789 1.00 85.69 90 GLU A C 1
ATOM 712 O O . GLU A 1 90 ? 7.143 -4.135 -12.402 1.00 85.69 90 GLU A O 1
ATOM 717 N N . ALA A 1 91 ? 7.157 -1.958 -11.845 1.00 82.81 91 ALA A N 1
ATOM 718 C CA . ALA A 1 91 ? 8.339 -1.630 -12.637 1.00 82.81 91 ALA A CA 1
ATOM 719 C C . ALA A 1 91 ? 9.583 -2.412 -12.168 1.00 82.81 91 ALA A C 1
ATOM 721 O O . ALA A 1 91 ? 10.331 -2.946 -12.989 1.00 82.81 91 ALA A O 1
ATOM 722 N N . ALA A 1 92 ? 9.779 -2.545 -10.851 1.00 81.19 92 ALA A N 1
ATOM 723 C CA . ALA A 1 92 ? 10.878 -3.321 -10.277 1.00 81.19 92 ALA A CA 1
ATOM 724 C C . ALA A 1 92 ? 10.721 -4.834 -10.513 1.00 81.19 92 ALA A C 1
ATOM 726 O O . ALA A 1 92 ? 11.697 -5.531 -10.788 1.00 81.19 92 ALA A O 1
ATOM 727 N N . HIS A 1 93 ? 9.496 -5.351 -10.423 1.00 79.31 93 HIS A N 1
ATOM 728 C CA . HIS A 1 93 ? 9.184 -6.765 -10.588 1.00 79.31 93 HIS A CA 1
ATOM 729 C C . HIS A 1 93 ? 9.338 -7.205 -12.048 1.00 79.31 93 HIS A C 1
ATOM 731 O O . HIS A 1 93 ? 9.911 -8.264 -12.302 1.00 79.31 93 HIS A O 1
ATOM 737 N N . SER A 1 94 ? 8.880 -6.384 -12.996 1.00 77.81 94 SER A N 1
ATOM 738 C CA . SER A 1 94 ? 9.004 -6.619 -14.444 1.00 77.81 94 SER A CA 1
ATOM 739 C C . SER A 1 94 ? 10.417 -6.379 -14.990 1.00 77.81 94 SER A C 1
ATOM 741 O O . SER A 1 94 ? 10.744 -6.866 -16.068 1.00 77.81 94 SER A O 1
ATOM 743 N N . GLY A 1 95 ? 11.277 -5.670 -14.250 1.00 73.12 95 GLY A N 1
ATOM 744 C CA . GLY A 1 95 ? 12.623 -5.303 -14.700 1.00 73.12 95 GLY A CA 1
ATOM 745 C C . GLY A 1 95 ? 12.655 -4.089 -15.638 1.00 73.12 95 GLY A C 1
ATOM 746 O O . GLY A 1 95 ? 13.690 -3.803 -16.239 1.00 73.12 95 GLY A O 1
ATOM 747 N N . HIS A 1 96 ? 11.553 -3.344 -15.761 1.00 72.88 96 HIS A N 1
ATOM 748 C CA . HIS A 1 96 ? 11.470 -2.124 -16.567 1.00 72.88 96 HIS A CA 1
ATOM 749 C C . HIS A 1 96 ? 11.977 -0.898 -15.793 1.00 72.88 96 HIS A C 1
ATOM 751 O O . HIS A 1 96 ? 11.219 -0.002 -15.414 1.00 72.88 96 HIS A O 1
ATOM 757 N N . PHE A 1 97 ? 13.292 -0.835 -15.582 1.00 66.06 97 PHE A N 1
ATOM 758 C CA . PHE A 1 97 ? 13.932 0.205 -14.769 1.00 66.06 97 PHE A CA 1
ATOM 759 C C . PHE A 1 97 ? 13.720 1.633 -15.304 1.00 66.06 97 PHE A C 1
ATOM 761 O O . PHE A 1 97 ? 13.566 2.554 -14.510 1.00 66.06 97 PHE A O 1
ATOM 768 N N . GLY A 1 98 ? 13.608 1.836 -16.623 1.00 69.31 98 GLY A N 1
ATOM 769 C CA . GLY A 1 98 ? 13.297 3.155 -17.201 1.00 69.31 98 GLY A CA 1
ATOM 770 C C . GLY A 1 98 ? 11.963 3.741 -16.714 1.00 69.31 98 GLY A C 1
ATOM 771 O O . GLY A 1 98 ? 11.869 4.938 -16.443 1.00 69.31 98 GLY A O 1
ATOM 772 N N . ASN A 1 99 ? 10.949 2.892 -16.518 1.00 72.19 99 ASN A N 1
ATOM 773 C CA . ASN A 1 99 ? 9.662 3.312 -15.960 1.00 72.19 99 ASN A CA 1
ATOM 774 C C . ASN A 1 99 ? 9.772 3.624 -14.466 1.00 72.19 99 ASN A C 1
ATOM 776 O O . ASN A 1 99 ? 9.157 4.579 -14.001 1.00 72.19 99 ASN A O 1
ATOM 780 N N . LEU A 1 100 ? 10.596 2.873 -13.731 1.00 70.38 100 LEU A N 1
ATOM 781 C CA . LEU A 1 100 ? 10.863 3.127 -12.316 1.00 70.38 100 LEU A CA 1
ATOM 782 C C . LEU A 1 100 ? 11.487 4.514 -12.102 1.00 70.38 100 LEU A C 1
ATOM 784 O O . LEU A 1 100 ? 11.010 5.270 -11.260 1.00 70.38 100 LEU A O 1
ATOM 788 N N . TYR A 1 101 ? 12.490 4.885 -12.902 1.00 66.56 101 TYR A N 1
ATOM 789 C CA . TYR A 1 101 ? 13.104 6.215 -12.819 1.00 66.56 101 TYR A CA 1
ATOM 790 C C . TYR A 1 101 ? 12.126 7.333 -13.162 1.00 66.56 101 TYR A C 1
ATOM 792 O O . TYR A 1 101 ? 12.050 8.317 -12.431 1.00 66.56 101 TYR A O 1
ATOM 800 N N . ARG A 1 102 ? 11.335 7.172 -14.231 1.00 75.75 102 ARG A N 1
ATOM 801 C CA . ARG A 1 102 ? 10.302 8.151 -14.595 1.00 75.75 102 ARG A CA 1
ATOM 802 C C . ARG A 1 102 ? 9.293 8.349 -13.459 1.00 75.75 102 ARG A C 1
ATOM 804 O O . ARG A 1 102 ? 8.974 9.487 -13.137 1.00 75.75 102 ARG A O 1
ATOM 811 N N . LEU A 1 103 ? 8.824 7.263 -12.843 1.00 72.19 103 LEU A N 1
ATOM 812 C CA . LEU A 1 103 ? 7.865 7.317 -11.737 1.00 72.19 103 LEU A CA 1
ATOM 813 C C . LEU A 1 103 ? 8.439 8.022 -10.504 1.00 72.19 103 LEU A C 1
ATOM 815 O O . LEU A 1 103 ? 7.721 8.781 -9.864 1.00 72.19 103 LEU A O 1
ATOM 819 N N . LEU A 1 104 ? 9.716 7.807 -10.181 1.00 71.12 104 LEU A N 1
ATOM 820 C CA . LEU A 1 104 ? 10.374 8.527 -9.090 1.00 71.12 104 LEU A CA 1
ATOM 821 C C . LEU A 1 104 ? 10.559 10.014 -9.438 1.00 71.12 104 LEU A C 1
ATOM 823 O O . LEU A 1 104 ? 10.258 10.867 -8.627 1.00 71.12 104 LEU A O 1
ATOM 827 N N . LEU A 1 105 ? 10.970 10.375 -10.653 1.00 72.62 105 LEU A N 1
ATOM 828 C CA . LEU A 1 105 ? 11.172 11.791 -11.004 1.00 72.62 105 LEU A CA 1
ATOM 829 C C . LEU A 1 105 ? 9.875 12.620 -11.057 1.00 72.62 105 LEU A C 1
ATOM 831 O O . LEU A 1 105 ? 9.922 13.832 -10.884 1.00 72.62 105 LEU A O 1
ATOM 835 N N . GLN A 1 106 ? 8.729 11.984 -11.310 1.00 76.56 106 GLN A N 1
ATOM 836 C CA . GLN A 1 106 ? 7.425 12.654 -11.406 1.00 76.56 106 GLN A CA 1
ATOM 837 C C . GLN A 1 106 ? 6.724 12.864 -10.056 1.00 76.56 106 GLN A C 1
ATOM 839 O O . GLN A 1 106 ? 5.713 13.561 -10.015 1.00 76.56 106 GLN A O 1
ATOM 844 N N . ASN A 1 107 ? 7.215 12.254 -8.974 1.00 72.44 107 ASN A N 1
ATOM 845 C CA . ASN A 1 107 ? 6.595 12.334 -7.653 1.00 72.44 107 ASN A CA 1
ATOM 846 C C . ASN A 1 107 ? 7.465 13.133 -6.666 1.00 72.44 107 ASN A C 1
ATOM 848 O O . ASN A 1 107 ? 8.676 13.252 -6.862 1.00 72.44 107 ASN A O 1
ATOM 852 N N . PRO A 1 108 ? 6.868 13.688 -5.593 1.00 70.75 108 PRO A N 1
ATOM 853 C CA . PRO A 1 108 ? 7.619 14.414 -4.578 1.00 70.75 108 PRO A CA 1
ATOM 854 C C . PRO A 1 108 ? 8.693 13.536 -3.904 1.00 70.75 108 PRO A C 1
ATOM 856 O O . PRO A 1 108 ? 8.400 12.403 -3.495 1.00 70.75 108 PRO A O 1
ATOM 859 N N . PRO A 1 109 ? 9.921 14.057 -3.707 1.00 69.69 109 PRO A N 1
ATOM 860 C CA . PRO A 1 109 ? 11.046 13.285 -3.176 1.00 69.69 109 PRO A CA 1
ATOM 861 C C . PRO A 1 109 ? 10.834 12.773 -1.747 1.00 69.69 109 PRO A C 1
ATOM 863 O O . PRO A 1 109 ? 11.435 11.770 -1.352 1.00 69.69 109 PRO A O 1
ATOM 866 N N . GLU A 1 110 ? 9.949 13.413 -0.983 1.00 73.75 110 GLU A N 1
ATOM 867 C CA . GLU A 1 110 ? 9.565 13.011 0.374 1.00 73.75 110 GLU A CA 1
ATOM 868 C C . GLU A 1 110 ? 8.982 11.592 0.454 1.00 73.75 110 GLU A C 1
ATOM 870 O O . GLU A 1 110 ? 9.250 10.870 1.417 1.00 73.75 110 GLU A O 1
ATOM 875 N N . TYR A 1 111 ? 8.268 11.133 -0.580 1.00 72.44 111 TYR A N 1
ATOM 876 C CA . TYR A 1 111 ? 7.683 9.789 -0.597 1.00 72.44 111 TYR A CA 1
ATOM 877 C C . TYR A 1 111 ? 8.654 8.713 -1.087 1.00 72.44 111 TYR A C 1
ATOM 879 O O . TYR A 1 111 ? 8.432 7.529 -0.823 1.00 72.44 111 TYR A O 1
ATOM 887 N N . HIS A 1 112 ? 9.756 9.086 -1.748 1.00 79.62 112 HIS A N 1
ATOM 888 C CA . HIS A 1 112 ? 10.656 8.127 -2.400 1.00 79.62 112 HIS A CA 1
ATOM 889 C C . HIS A 1 112 ? 11.247 7.131 -1.419 1.00 79.62 112 HIS A C 1
ATOM 891 O O . HIS A 1 112 ? 11.242 5.932 -1.681 1.00 79.62 112 HIS A O 1
ATOM 897 N N . ARG A 1 113 ? 11.729 7.609 -0.268 1.00 82.88 113 ARG A N 1
ATOM 898 C CA . ARG A 1 113 ? 12.331 6.730 0.738 1.00 82.88 113 ARG A CA 1
ATOM 899 C C . ARG A 1 113 ? 11.313 5.719 1.262 1.00 82.88 113 ARG A C 1
ATOM 901 O O . ARG A 1 113 ? 11.610 4.530 1.297 1.00 82.88 113 ARG A O 1
ATOM 908 N N . SER A 1 114 ? 10.119 6.181 1.620 1.00 86.06 114 SER A N 1
ATOM 909 C CA . SER A 1 114 ? 9.043 5.329 2.131 1.00 86.06 114 SER A CA 1
ATOM 910 C C . SER A 1 114 ? 8.600 4.298 1.094 1.00 86.06 114 SER A C 1
ATOM 912 O O . SER A 1 114 ? 8.479 3.118 1.414 1.00 86.06 114 SER A O 1
ATOM 914 N N . VAL A 1 115 ? 8.429 4.713 -0.162 1.00 87.38 115 VAL A N 1
ATOM 915 C CA . VAL A 1 115 ? 8.043 3.824 -1.265 1.00 87.38 115 VAL A CA 1
ATOM 916 C C . VAL A 1 115 ? 9.126 2.794 -1.567 1.00 87.38 115 VAL A C 1
ATOM 918 O O . VAL A 1 115 ? 8.818 1.610 -1.681 1.00 87.38 115 VAL A O 1
ATOM 921 N N . ILE A 1 116 ? 10.394 3.206 -1.638 1.00 84.81 116 ILE A N 1
ATOM 922 C CA . ILE A 1 116 ? 11.518 2.287 -1.854 1.00 84.81 116 ILE A CA 1
ATOM 923 C C . ILE A 1 116 ? 11.569 1.240 -0.741 1.00 84.81 116 ILE A C 1
ATOM 925 O O . ILE A 1 116 ? 11.697 0.055 -1.038 1.00 84.81 116 ILE A O 1
ATOM 929 N N . GLU A 1 117 ? 11.414 1.640 0.523 1.00 87.56 117 GLU A N 1
ATOM 930 C CA . GLU A 1 117 ? 11.401 0.704 1.652 1.00 87.56 117 GLU A CA 1
ATOM 931 C C . GLU A 1 117 ? 10.201 -0.257 1.597 1.00 87.56 117 GLU A C 1
ATOM 933 O O . GLU A 1 117 ? 10.369 -1.468 1.772 1.00 87.56 117 GLU A O 1
ATOM 938 N N . ILE A 1 118 ? 9.002 0.236 1.266 1.00 90.56 118 ILE A N 1
ATOM 939 C CA . ILE A 1 118 ? 7.816 -0.610 1.055 1.00 90.56 118 ILE A CA 1
ATOM 940 C C . ILE A 1 118 ? 8.100 -1.663 -0.026 1.00 90.56 118 ILE A C 1
ATOM 942 O O . ILE A 1 118 ? 7.937 -2.863 0.214 1.00 90.56 118 ILE A O 1
ATOM 946 N N . VAL A 1 119 ? 8.567 -1.231 -1.200 1.00 89.19 119 VAL A N 1
ATOM 947 C CA . VAL A 1 119 ? 8.818 -2.106 -2.355 1.00 89.19 119 VAL A CA 1
ATOM 948 C C . VAL A 1 119 ? 9.938 -3.101 -2.059 1.00 89.19 119 VAL A C 1
ATOM 950 O O . VAL A 1 119 ? 9.792 -4.293 -2.334 1.00 89.19 119 VAL A O 1
ATOM 953 N N . ARG A 1 120 ? 11.023 -2.656 -1.420 1.00 84.88 120 ARG A N 1
ATOM 954 C CA . ARG A 1 120 ? 12.147 -3.496 -0.980 1.00 84.88 120 ARG A CA 1
ATOM 955 C C . ARG A 1 120 ? 11.675 -4.669 -0.124 1.00 84.88 120 ARG A C 1
ATOM 957 O O . ARG A 1 120 ? 12.107 -5.809 -0.325 1.00 84.88 120 ARG A O 1
ATOM 964 N N . HIS A 1 121 ? 10.789 -4.399 0.830 1.00 86.44 121 HIS A N 1
ATOM 965 C CA . HIS A 1 121 ? 10.255 -5.421 1.722 1.00 86.44 121 HIS A CA 1
ATOM 966 C C . HIS A 1 121 ? 9.144 -6.267 1.089 1.00 86.44 121 HIS A C 1
ATOM 968 O O . HIS A 1 121 ? 8.960 -7.410 1.515 1.00 86.44 121 HIS A O 1
ATOM 974 N N . ALA A 1 122 ? 8.445 -5.746 0.077 1.00 88.88 122 ALA A N 1
ATOM 975 C CA . ALA A 1 122 ? 7.413 -6.469 -0.662 1.00 88.88 122 ALA A CA 1
ATOM 976 C C . ALA A 1 122 ? 7.969 -7.390 -1.761 1.00 88.88 122 ALA A C 1
ATOM 978 O O . ALA A 1 122 ? 7.332 -8.384 -2.114 1.00 88.88 122 ALA A O 1
ATOM 979 N N . LEU A 1 123 ? 9.153 -7.096 -2.311 1.00 84.19 123 LEU A N 1
ATOM 980 C CA . LEU A 1 123 ? 9.781 -7.946 -3.320 1.00 84.19 123 LEU A CA 1
ATOM 981 C C . LEU A 1 123 ? 10.160 -9.319 -2.734 1.00 84.19 123 LEU A C 1
ATOM 983 O O . LEU A 1 123 ? 10.683 -9.397 -1.608 1.00 84.19 123 LEU A O 1
ATOM 987 N N . PRO A 1 124 ? 9.943 -10.409 -3.499 1.00 76.94 124 PRO A N 1
ATOM 988 C CA . PRO A 1 124 ? 10.357 -11.739 -3.084 1.00 76.94 124 PRO A CA 1
ATOM 989 C C . PRO A 1 124 ? 11.887 -11.795 -2.925 1.00 76.94 124 PRO A C 1
ATOM 991 O O . PRO A 1 124 ? 12.603 -11.106 -3.659 1.00 76.94 124 PRO A O 1
ATOM 994 N N . PRO A 1 125 ? 12.422 -12.635 -2.016 1.00 68.50 125 PRO A N 1
ATOM 995 C CA . PRO A 1 125 ? 13.844 -12.636 -1.657 1.00 68.50 125 PRO A CA 1
ATOM 996 C C . PRO A 1 125 ? 14.803 -12.716 -2.852 1.00 68.50 125 PRO A C 1
ATOM 998 O O . PRO A 1 125 ? 15.817 -12.025 -2.865 1.00 68.50 125 PRO A O 1
ATOM 1001 N N . ARG A 1 126 ? 14.446 -13.487 -3.890 1.00 64.69 126 ARG A N 1
ATOM 1002 C CA . ARG A 1 126 ? 15.252 -13.642 -5.112 1.00 64.69 126 ARG A CA 1
ATOM 1003 C C . ARG A 1 126 ? 15.386 -12.358 -5.943 1.00 64.69 126 ARG A C 1
ATOM 1005 O O . ARG A 1 126 ? 16.397 -12.198 -6.603 1.00 64.69 126 ARG A O 1
ATOM 1012 N N . ARG A 1 127 ? 14.404 -11.448 -5.906 1.00 63.00 127 ARG A N 1
ATOM 1013 C CA . ARG A 1 127 ? 14.409 -10.175 -6.664 1.00 63.00 127 ARG A CA 1
ATOM 1014 C C . ARG A 1 127 ? 14.782 -8.960 -5.807 1.00 63.00 127 ARG A C 1
ATOM 1016 O O . ARG A 1 127 ? 14.946 -7.859 -6.323 1.00 63.00 127 ARG A O 1
ATOM 1023 N N . ARG A 1 128 ? 14.917 -9.148 -4.490 1.00 57.94 128 ARG A N 1
ATOM 1024 C CA . ARG A 1 128 ? 15.212 -8.084 -3.521 1.00 57.94 128 ARG A CA 1
ATOM 1025 C C . ARG A 1 128 ? 16.641 -7.540 -3.658 1.00 57.94 128 ARG A C 1
ATOM 1027 O O . ARG A 1 128 ? 16.834 -6.339 -3.522 1.00 57.94 128 ARG A O 1
ATOM 1034 N N . LEU A 1 129 ? 17.628 -8.398 -3.927 1.00 47.75 129 LEU A N 1
ATOM 1035 C CA . LEU A 1 129 ? 19.052 -8.021 -3.946 1.00 47.75 129 LEU A CA 1
ATOM 1036 C C . LEU A 1 129 ? 19.453 -7.189 -5.180 1.00 47.75 129 LEU A C 1
ATOM 1038 O O . LEU A 1 129 ? 20.260 -6.269 -5.047 1.00 47.75 129 LEU A O 1
ATOM 1042 N N . ASP A 1 130 ? 18.855 -7.453 -6.344 1.00 59.56 130 ASP A N 1
ATOM 1043 C CA . ASP A 1 130 ? 19.215 -6.778 -7.602 1.00 59.56 130 ASP A CA 1
ATOM 1044 C C . ASP A 1 130 ? 18.675 -5.345 -7.689 1.00 59.56 130 ASP A C 1
ATOM 1046 O O . ASP A 1 130 ? 19.350 -4.448 -8.198 1.00 59.56 130 ASP A O 1
ATOM 1050 N N . ALA A 1 131 ? 17.473 -5.111 -7.154 1.00 55.53 131 ALA A N 1
ATOM 1051 C CA . ALA A 1 131 ? 16.854 -3.789 -7.141 1.00 55.53 131 ALA A CA 1
ATOM 1052 C C . ALA A 1 131 ? 17.574 -2.825 -6.177 1.00 55.53 131 ALA A C 1
ATOM 1054 O O . ALA A 1 131 ? 17.844 -1.683 -6.543 1.00 55.53 131 ALA A O 1
ATOM 1055 N N . ILE A 1 132 ? 17.944 -3.289 -4.973 1.00 52.56 132 ILE A N 1
ATOM 1056 C CA . ILE A 1 132 ? 18.612 -2.465 -3.945 1.00 52.56 132 ILE A CA 1
ATOM 1057 C C . ILE A 1 132 ? 19.990 -2.000 -4.420 1.00 52.56 132 ILE A C 1
ATOM 1059 O O . ILE A 1 132 ? 20.271 -0.804 -4.383 1.00 52.56 132 ILE A O 1
ATOM 1063 N N . ARG A 1 133 ? 20.830 -2.922 -4.919 1.00 58.31 133 ARG A N 1
ATOM 1064 C CA . ARG A 1 133 ? 22.202 -2.598 -5.345 1.00 58.31 133 ARG A CA 1
ATOM 1065 C C . ARG A 1 133 ? 22.241 -1.516 -6.422 1.00 58.31 133 ARG A C 1
ATOM 1067 O O . ARG A 1 133 ? 23.160 -0.710 -6.430 1.00 58.31 133 ARG A O 1
ATOM 1074 N N . ARG A 1 134 ? 21.250 -1.473 -7.318 1.00 56.66 134 ARG A N 1
ATOM 1075 C CA . ARG A 1 134 ? 21.199 -0.492 -8.416 1.00 56.66 134 ARG A CA 1
ATOM 1076 C C . ARG A 1 134 ? 20.626 0.861 -7.992 1.00 56.66 134 ARG A C 1
ATOM 1078 O O . ARG A 1 134 ? 21.103 1.883 -8.476 1.00 56.66 134 ARG A O 1
ATOM 1085 N N . ILE A 1 135 ? 19.671 0.876 -7.057 1.00 56.38 135 ILE A N 1
ATOM 1086 C CA . ILE A 1 135 ? 19.164 2.115 -6.441 1.00 56.38 135 ILE A CA 1
ATOM 1087 C C . ILE A 1 135 ? 20.270 2.786 -5.612 1.00 56.38 135 ILE A C 1
ATOM 1089 O O . ILE A 1 135 ? 20.490 3.990 -5.728 1.00 56.38 135 ILE A O 1
ATOM 1093 N N . GLU A 1 136 ? 21.003 2.010 -4.810 1.00 55.25 136 GLU A N 1
ATOM 1094 C CA . GLU A 1 136 ? 22.129 2.510 -4.011 1.00 55.25 136 GLU A CA 1
ATOM 1095 C C . GLU A 1 136 ? 23.305 2.955 -4.895 1.00 55.25 136 GLU A C 1
ATOM 1097 O O . GLU A 1 136 ? 23.844 4.040 -4.680 1.00 55.25 136 GLU A O 1
ATOM 1102 N N . ALA A 1 137 ? 23.642 2.190 -5.943 1.00 57.31 137 ALA A N 1
ATOM 1103 C CA . ALA A 1 137 ? 24.720 2.538 -6.872 1.00 57.31 137 ALA A CA 1
ATOM 1104 C C . ALA A 1 137 ? 24.511 3.887 -7.576 1.00 57.31 137 ALA A C 1
ATOM 1106 O O . ALA A 1 137 ? 25.487 4.571 -7.856 1.00 57.31 137 ALA A O 1
ATOM 1107 N N . GLN A 1 138 ? 23.272 4.308 -7.842 1.00 53.28 138 GLN A N 1
ATOM 1108 C CA . GLN A 1 138 ? 23.008 5.592 -8.501 1.00 53.28 138 GLN A CA 1
ATOM 1109 C C . GLN A 1 138 ? 22.772 6.761 -7.543 1.00 53.28 138 GLN A C 1
ATOM 1111 O O . GLN A 1 138 ? 22.996 7.904 -7.933 1.00 53.28 138 GLN A O 1
ATOM 1116 N N . ARG A 1 139 ? 22.421 6.508 -6.274 1.00 49.75 139 ARG A N 1
ATOM 1117 C CA . ARG A 1 139 ? 22.463 7.544 -5.225 1.00 49.75 139 ARG A CA 1
ATOM 1118 C C . ARG A 1 139 ? 23.882 8.087 -5.024 1.00 49.75 139 ARG A C 1
ATOM 1120 O O . ARG A 1 139 ? 24.048 9.262 -4.727 1.00 49.75 139 ARG A O 1
ATOM 1127 N N . LEU A 1 140 ? 24.887 7.242 -5.254 1.00 46.28 140 LEU A N 1
ATOM 1128 C CA . LEU A 1 140 ? 26.302 7.619 -5.266 1.00 46.28 140 LEU A CA 1
ATOM 1129 C C . LEU A 1 140 ? 26.714 8.396 -6.531 1.00 46.28 140 LEU A C 1
ATOM 1131 O O . LEU A 1 140 ? 27.692 9.129 -6.490 1.00 46.28 140 LEU A O 1
ATOM 1135 N N . VAL A 1 141 ? 25.966 8.274 -7.634 1.00 51.41 141 VAL A N 1
ATOM 1136 C CA . VAL A 1 141 ? 26.238 8.973 -8.909 1.00 51.41 141 VAL A CA 1
ATOM 1137 C C . VAL A 1 141 ? 25.520 10.328 -8.988 1.00 51.41 141 VAL A C 1
ATOM 1139 O O . VAL A 1 141 ? 25.995 11.232 -9.662 1.00 51.41 141 VAL A O 1
ATOM 1142 N N . GLY A 1 142 ? 24.398 10.497 -8.283 1.00 43.12 142 GLY A N 1
ATOM 1143 C CA . GLY A 1 142 ? 23.587 11.722 -8.279 1.00 43.12 142 GLY A CA 1
ATOM 1144 C C . GLY A 1 142 ? 23.938 12.758 -7.205 1.00 43.12 142 GLY A C 1
ATOM 1145 O O . GLY A 1 142 ? 23.095 13.598 -6.914 1.00 43.12 142 GLY A O 1
ATOM 1146 N N . THR A 1 143 ? 25.123 12.690 -6.586 1.00 40.84 143 THR A N 1
ATOM 1147 C CA . THR A 1 143 ? 25.621 13.777 -5.720 1.00 40.84 143 THR A CA 1
ATOM 1148 C C . THR A 1 143 ? 26.464 14.731 -6.568 1.00 40.84 143 THR A C 1
ATOM 1150 O O . THR A 1 143 ? 27.687 14.614 -6.601 1.00 40.84 143 THR A O 1
ATOM 1153 N N . ILE A 1 144 ? 25.793 15.630 -7.291 1.00 37.81 144 ILE A N 1
ATOM 1154 C CA . ILE A 1 144 ? 26.335 16.908 -7.777 1.00 37.81 144 ILE A CA 1
ATOM 1155 C C . ILE A 1 144 ? 25.301 17.971 -7.423 1.00 37.81 144 ILE A C 1
ATOM 1157 O O . ILE A 1 144 ? 24.110 17.725 -7.723 1.00 37.81 144 ILE A O 1
#

Radius of gyration: 16.11 Å; chains: 1; bounding box: 41×48×38 Å

Secondary structure (DSSP, 8-state):
--------PPTT--HHHHHS-HHHHHHHHHHHHHHTTHHHHT-S-HHHHHHTS---B-TTT--BGGGGG--HHHHHHHHHHHHHHHHHHHHHHHT-HHHHHHHHHTS-HHHHHHHHHHHHHHS-HHHHHHHHHHHHHHHTT---

Organism: NCBI:txid1120045

Sequence (144 aa):
MIGSELKAPRAGMSDWERRIDDYGRLALRVRTAEMLGLPARVCGMRNCRRKRSCGFAFIATRLPVCSTMLTEEQRKAHDELLDFAGRVYEAAHSGHFGNLYRLLLQNPPEYHRSVIEIVRHALPPRRRLDAIRRIEAQRLVGTI

Foldseek 3Di:
DDDPPPPDDDPPDDPLNVVDDPLLLLLLQQLLCLLVLLQCPFAPDPVSNVVSGQPDADPVPSHGRSLVRDDPVRNVVSVVLSNLLSQLLSCLVVVVVVSNVVSCVVDDVVSVVSSLVSSLRSDDPVSNVVVVVVVVVCVVVPPD